Protein AF-A0A849MGB3-F1 (afdb_monomer_lite)

pLDDT: mean 85.84, std 10.86, range [39.59, 96.44]

Sequence (154 aa):
MYNFKGLCISHLVLACSVAICAVFAIWLNSDTEVEEYRAFMLVYDNFFFTNEKEEAKKFRHKKLAELKGNKIDNMWLPIVEVEEDGPYKIQLYIRILAGDPEKEFTYIQLAALIYIVFPEESQRQQRNKFFKEIQEIEGIHYHLLEKYNLLVSQ

Structure (mmCIF, N/CA/C/O backbone):
data_AF-A0A849MGB3-F1
#
_entry.id   AF-A0A849MGB3-F1
#
loop_
_atom_site.group_PDB
_atom_site.id
_atom_site.type_symbol
_atom_site.label_atom_id
_atom_site.label_alt_id
_atom_site.label_comp_id
_atom_site.label_asym_id
_atom_site.label_entity_id
_atom_site.label_seq_id
_atom_site.pdbx_PDB_ins_code
_atom_site.Cartn_x
_atom_site.Cartn_y
_atom_site.Cartn_z
_atom_site.occupancy
_atom_site.B_iso_or_equiv
_atom_site.auth_seq_id
_atom_site.auth_comp_id
_atom_site.auth_asym_id
_atom_site.auth_atom_id
_atom_site.pdbx_PDB_model_num
ATOM 1 N N . MET A 1 1 ? -24.364 -27.628 -38.886 1.00 39.59 1 MET A N 1
ATOM 2 C CA . MET A 1 1 ? -22.902 -27.713 -39.108 1.00 39.59 1 MET A CA 1
ATOM 3 C C . MET A 1 1 ? -22.324 -26.316 -38.973 1.00 39.59 1 MET A C 1
ATOM 5 O O . MET A 1 1 ? -22.536 -25.503 -39.863 1.00 39.59 1 MET A O 1
ATOM 9 N N . TYR A 1 2 ? -21.674 -26.000 -37.853 1.00 43.78 2 TYR A N 1
ATOM 10 C CA . TYR A 1 2 ? -21.001 -24.709 -37.694 1.00 43.78 2 TYR A CA 1
ATOM 11 C C . TYR A 1 2 ? -19.689 -24.737 -38.486 1.00 43.78 2 TYR A C 1
ATOM 13 O O . TYR A 1 2 ? -18.783 -25.507 -38.177 1.00 43.78 2 TYR A O 1
ATOM 21 N N . ASN A 1 3 ? -19.616 -23.936 -39.549 1.00 41.62 3 ASN A N 1
ATOM 22 C CA . ASN A 1 3 ? -18.399 -23.730 -40.329 1.00 41.62 3 ASN A CA 1
ATOM 23 C C . ASN A 1 3 ? -17.417 -22.886 -39.501 1.00 41.62 3 ASN A C 1
ATOM 25 O O . ASN A 1 3 ? -17.476 -21.661 -39.532 1.00 41.62 3 ASN A O 1
ATOM 29 N N . PHE A 1 4 ? -16.479 -23.526 -38.803 1.00 49.97 4 PHE A N 1
ATOM 30 C CA . PHE A 1 4 ? -15.251 -22.871 -38.340 1.00 49.97 4 PHE A CA 1
ATOM 31 C C . PHE A 1 4 ? -14.306 -22.655 -39.540 1.00 49.97 4 PHE A C 1
ATOM 33 O O . PHE A 1 4 ? -13.256 -23.275 -39.660 1.00 49.97 4 PHE A O 1
ATOM 40 N N . LYS A 1 5 ? -14.696 -21.789 -40.481 1.00 56.31 5 LYS A N 1
ATOM 41 C CA . LYS A 1 5 ? -13.786 -21.203 -41.477 1.00 56.31 5 LYS A CA 1
ATOM 42 C C . LYS A 1 5 ? -13.540 -19.763 -41.045 1.00 56.31 5 LYS A C 1
ATOM 44 O O . LYS A 1 5 ? -14.346 -18.901 -41.370 1.00 56.31 5 LYS A O 1
ATOM 49 N N . GLY A 1 6 ? -12.490 -19.495 -40.270 1.00 56.34 6 GLY A N 1
ATOM 50 C CA . GLY A 1 6 ? -12.256 -18.109 -39.848 1.00 56.34 6 GLY A CA 1
ATOM 51 C C . GLY A 1 6 ? -10.980 -17.790 -39.081 1.00 56.34 6 GLY A C 1
ATOM 52 O O . GLY A 1 6 ? -10.512 -16.663 -39.178 1.00 56.34 6 GLY A O 1
ATOM 53 N N . LEU A 1 7 ? -10.351 -18.740 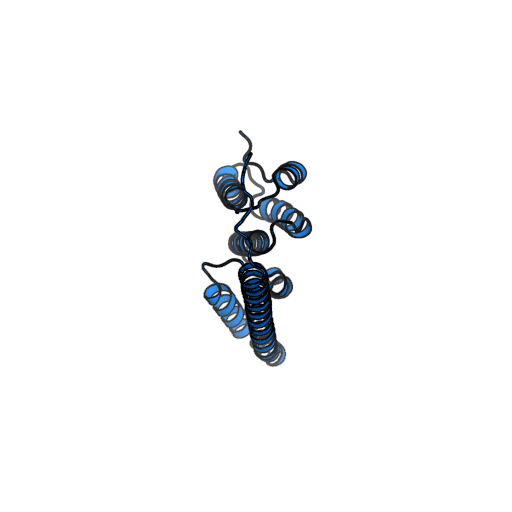-38.385 1.00 55.62 7 LEU A N 1
ATOM 54 C CA . LEU A 1 7 ? -9.025 -18.503 -37.804 1.00 55.62 7 LEU A CA 1
ATOM 55 C C . LEU A 1 7 ? -7.948 -18.788 -38.853 1.00 55.62 7 LEU A C 1
ATOM 57 O O . LEU A 1 7 ? -7.385 -19.874 -38.935 1.00 55.62 7 LEU A O 1
ATOM 61 N N . CYS A 1 8 ? -7.708 -17.800 -39.715 1.00 69.94 8 CYS A N 1
ATOM 62 C CA . CYS A 1 8 ? -6.562 -17.819 -40.622 1.00 69.94 8 CYS A CA 1
ATOM 63 C C . CYS A 1 8 ? -5.266 -17.651 -39.808 1.00 69.94 8 CYS A C 1
ATOM 65 O O . CYS A 1 8 ? -5.270 -16.898 -38.834 1.00 69.94 8 CYS A O 1
ATOM 67 N N . ILE A 1 9 ? -4.166 -18.297 -40.214 1.00 74.69 9 ILE A N 1
ATOM 68 C CA . ILE A 1 9 ? -2.848 -18.239 -39.541 1.00 74.69 9 ILE A CA 1
ATOM 69 C C . ILE A 1 9 ? -2.421 -16.789 -39.250 1.00 74.69 9 ILE A C 1
ATOM 71 O O . ILE A 1 9 ? -1.839 -16.515 -38.207 1.00 74.69 9 ILE A O 1
ATOM 75 N N . SER A 1 10 ? -2.787 -15.843 -40.117 1.00 75.88 10 SER A N 1
ATOM 76 C CA . SER A 1 10 ? -2.553 -14.407 -39.928 1.00 75.88 10 SER A CA 1
ATOM 77 C C . SER A 1 10 ? -3.152 -13.833 -38.636 1.00 75.88 10 SER A C 1
ATOM 79 O O . SER A 1 10 ? -2.527 -12.985 -38.009 1.00 75.88 10 SER A O 1
ATOM 81 N N . HIS A 1 11 ? -4.323 -14.304 -38.198 1.00 80.62 11 HIS A N 1
ATOM 82 C CA . HIS A 1 11 ? -4.951 -13.869 -36.945 1.00 80.62 11 HIS A CA 1
ATOM 83 C C . HIS A 1 11 ? -4.229 -14.443 -35.728 1.00 80.62 11 HIS A C 1
ATOM 85 O O . HIS A 1 11 ? -4.093 -13.756 -34.721 1.00 80.62 11 HIS A O 1
ATOM 91 N N . LEU A 1 12 ? -3.736 -15.682 -35.835 1.00 80.62 12 LEU A N 1
ATOM 92 C CA . LEU A 1 12 ? -2.920 -16.300 -34.793 1.00 80.62 12 LEU A CA 1
ATOM 93 C C . LEU A 1 12 ? -1.597 -15.539 -34.636 1.00 80.62 12 LEU A C 1
ATOM 95 O O . LEU A 1 12 ? -1.225 -15.182 -33.526 1.00 80.62 12 LEU A O 1
ATOM 99 N N . VAL A 1 13 ? -0.933 -15.221 -35.754 1.00 83.12 13 VAL A N 1
ATOM 100 C CA . VAL A 1 13 ? 0.299 -14.419 -35.762 1.00 83.12 13 VAL A CA 1
ATOM 101 C C . VAL A 1 13 ? 0.053 -13.040 -35.154 1.00 83.12 13 VAL A C 1
ATOM 103 O O . VAL A 1 13 ? 0.811 -12.632 -34.282 1.00 83.12 13 VAL A O 1
ATOM 106 N N . LEU A 1 14 ? -1.027 -12.350 -35.539 1.00 84.75 14 LEU A N 1
ATOM 107 C CA . LEU A 1 14 ? -1.364 -11.040 -34.980 1.00 84.75 14 LEU A CA 1
ATOM 108 C C . LEU A 1 14 ? -1.642 -11.108 -33.470 1.00 84.75 14 LEU A C 1
ATOM 110 O O . LEU A 1 14 ? -1.120 -10.285 -32.723 1.00 84.75 14 LEU A O 1
ATOM 114 N N . ALA A 1 15 ? -2.419 -12.092 -33.009 1.00 86.25 15 ALA A N 1
ATOM 115 C CA . ALA A 1 15 ? -2.691 -12.282 -31.585 1.00 86.25 15 ALA A CA 1
ATOM 116 C C . ALA A 1 15 ? -1.401 -12.565 -30.796 1.00 86.25 15 ALA A C 1
ATOM 118 O O . ALA A 1 15 ? -1.190 -11.976 -29.736 1.00 86.25 15 ALA A O 1
ATOM 119 N N . CYS A 1 16 ? -0.504 -13.397 -31.338 1.00 87.12 16 CYS A N 1
ATOM 120 C CA . CYS A 1 16 ? 0.816 -13.637 -30.755 1.00 87.12 16 CYS A CA 1
ATOM 121 C C . CYS A 1 16 ? 1.659 -12.356 -30.701 1.00 87.12 16 CYS A C 1
ATOM 123 O O . CYS A 1 16 ? 2.259 -12.074 -29.668 1.00 87.12 16 CYS A O 1
ATOM 125 N N . SER A 1 17 ? 1.685 -11.555 -31.769 1.00 89.88 17 SER A N 1
ATOM 126 C CA . SER A 1 17 ? 2.417 -10.285 -31.787 1.00 89.88 17 SER A CA 1
ATOM 127 C C . SER A 1 17 ? 1.876 -9.293 -30.757 1.00 89.88 17 SER A C 1
ATOM 129 O O . SER A 1 17 ? 2.665 -8.701 -30.028 1.00 89.88 17 SER A O 1
ATOM 131 N N . VAL A 1 18 ? 0.551 -9.149 -30.635 1.00 90.69 18 VAL A N 1
ATOM 132 C CA . VAL A 1 18 ? -0.070 -8.272 -29.626 1.00 90.69 18 VAL A CA 1
ATOM 133 C C . VAL A 1 18 ? 0.256 -8.747 -28.210 1.00 90.69 18 VAL A C 1
ATOM 135 O O . VAL A 1 18 ? 0.614 -7.925 -27.371 1.00 90.69 18 VAL A O 1
ATOM 138 N N . ALA A 1 19 ? 0.199 -10.055 -27.946 1.00 90.94 19 ALA A N 1
ATOM 139 C CA . ALA A 1 19 ? 0.570 -10.610 -26.647 1.00 90.94 19 ALA A CA 1
ATOM 140 C C . ALA A 1 19 ? 2.045 -10.338 -26.306 1.00 90.94 19 ALA A C 1
ATOM 142 O O . ALA A 1 19 ? 2.340 -9.892 -25.201 1.00 90.94 19 ALA A O 1
ATOM 143 N N . ILE A 1 20 ? 2.968 -10.531 -27.258 1.00 89.44 20 ILE A N 1
ATOM 144 C CA . ILE A 1 20 ? 4.395 -10.225 -27.064 1.00 89.44 20 ILE A CA 1
ATOM 145 C C . ILE A 1 20 ? 4.599 -8.728 -26.802 1.00 89.44 20 ILE A C 1
ATOM 147 O O . ILE A 1 20 ? 5.326 -8.369 -25.880 1.00 89.44 20 ILE A O 1
ATOM 151 N N . CYS A 1 21 ? 3.942 -7.848 -27.563 1.00 91.81 21 CYS A N 1
ATOM 152 C CA . CYS A 1 21 ? 4.021 -6.404 -27.338 1.00 91.81 21 CYS A CA 1
ATOM 153 C C . CYS A 1 21 ? 3.471 -6.002 -25.964 1.00 91.81 21 CYS A C 1
ATOM 155 O O . CYS A 1 21 ? 4.074 -5.163 -25.303 1.00 91.81 21 CYS A O 1
ATOM 157 N N . ALA A 1 22 ? 2.369 -6.608 -25.515 1.00 87.88 22 ALA A N 1
ATOM 158 C CA . ALA A 1 22 ? 1.813 -6.362 -24.188 1.00 87.88 22 ALA A CA 1
ATOM 159 C C . ALA A 1 22 ? 2.777 -6.815 -23.082 1.00 87.88 22 ALA A C 1
ATOM 161 O O . ALA A 1 22 ? 3.040 -6.051 -22.160 1.00 87.88 22 ALA A O 1
ATOM 162 N N . VAL A 1 23 ? 3.371 -8.008 -23.208 1.00 85.44 23 VAL A N 1
ATOM 163 C CA . VAL A 1 23 ? 4.396 -8.501 -22.270 1.00 85.44 23 VAL A CA 1
ATOM 164 C C . VAL A 1 23 ? 5.610 -7.571 -22.244 1.00 85.44 23 VAL A C 1
ATOM 166 O O . VAL A 1 23 ? 6.093 -7.232 -21.168 1.00 85.44 23 VAL A O 1
ATOM 169 N N . PHE A 1 24 ? 6.080 -7.112 -23.406 1.00 86.56 24 PHE A N 1
ATOM 170 C CA . PHE A 1 24 ? 7.214 -6.192 -23.489 1.00 86.56 24 PHE A CA 1
ATOM 171 C C . PHE A 1 24 ? 6.903 -4.821 -22.873 1.00 86.56 24 PHE A C 1
ATOM 173 O O . PHE A 1 24 ? 7.741 -4.261 -22.173 1.00 86.56 24 PHE A O 1
ATOM 180 N N . ALA A 1 25 ? 5.692 -4.297 -23.080 1.00 80.94 25 ALA A N 1
ATOM 181 C CA . ALA A 1 25 ? 5.245 -3.051 -22.460 1.00 80.94 25 ALA A CA 1
ATOM 182 C C . ALA A 1 25 ? 5.134 -3.174 -20.930 1.00 80.94 25 ALA A C 1
ATOM 184 O O . ALA A 1 25 ? 5.568 -2.274 -20.217 1.00 80.94 25 ALA A O 1
ATOM 185 N N . ILE A 1 26 ? 4.607 -4.298 -20.425 1.00 79.88 26 ILE A N 1
ATOM 186 C CA . ILE A 1 26 ? 4.553 -4.595 -18.985 1.00 79.88 26 ILE A CA 1
ATOM 187 C C . ILE A 1 26 ? 5.970 -4.653 -18.404 1.00 79.88 26 ILE A C 1
ATOM 189 O O . ILE A 1 26 ? 6.234 -4.033 -17.376 1.00 79.88 26 ILE A O 1
ATOM 193 N N . TRP A 1 27 ? 6.887 -5.344 -19.086 1.00 80.88 27 TRP A N 1
ATOM 194 C CA . TRP A 1 27 ? 8.279 -5.462 -18.658 1.00 80.88 27 TRP A CA 1
ATOM 195 C C . TRP A 1 27 ? 8.996 -4.102 -18.614 1.00 80.88 27 TRP A C 1
ATOM 197 O O . TRP A 1 27 ? 9.591 -3.756 -17.595 1.00 80.88 27 TRP A O 1
ATOM 207 N N . LEU A 1 28 ? 8.862 -3.279 -19.662 1.00 77.75 28 LEU A N 1
ATOM 208 C CA . LEU A 1 28 ? 9.418 -1.918 -19.688 1.00 77.75 28 LEU A CA 1
ATOM 209 C C . LEU A 1 28 ? 8.875 -1.035 -18.557 1.00 77.75 28 LEU A C 1
ATOM 211 O O . LEU A 1 28 ? 9.624 -0.258 -17.961 1.00 77.75 28 LEU A O 1
ATOM 215 N N . ASN A 1 29 ? 7.580 -1.149 -18.252 1.00 76.94 29 ASN A N 1
ATOM 216 C CA . ASN A 1 29 ? 6.985 -0.406 -17.148 1.00 76.94 29 ASN A CA 1
ATOM 217 C C . ASN A 1 29 ? 7.572 -0.851 -15.800 1.00 76.94 29 ASN A C 1
ATOM 219 O O . ASN A 1 29 ? 7.945 -0.003 -14.994 1.00 76.94 29 ASN A O 1
ATOM 223 N N . SER A 1 30 ? 7.725 -2.164 -15.579 1.00 73.25 30 SER A N 1
ATOM 224 C CA . SER A 1 30 ? 8.335 -2.677 -14.345 1.00 73.25 30 SER A CA 1
ATOM 225 C C . SER A 1 30 ? 9.793 -2.244 -14.172 1.00 73.25 30 SER A C 1
ATOM 227 O O . SER A 1 30 ? 10.191 -1.879 -13.068 1.00 73.25 30 SER A O 1
ATOM 229 N N . ASP A 1 31 ? 10.578 -2.202 -15.253 1.00 77.81 31 ASP A N 1
ATOM 230 C CA . ASP A 1 31 ? 11.965 -1.728 -15.196 1.00 77.81 31 ASP A CA 1
ATOM 231 C C . ASP A 1 31 ? 12.036 -0.241 -14.820 1.00 77.81 31 ASP A C 1
ATOM 233 O O . ASP A 1 31 ? 12.859 0.150 -13.991 1.00 77.81 31 ASP A O 1
ATOM 237 N N . THR A 1 32 ? 11.120 0.573 -15.354 1.00 78.81 32 THR A N 1
ATOM 238 C CA . THR A 1 32 ? 11.031 2.006 -15.032 1.00 78.81 32 THR A CA 1
ATOM 239 C C . THR A 1 32 ? 10.743 2.223 -13.544 1.00 78.81 32 THR A C 1
ATOM 241 O O . THR A 1 32 ? 11.406 3.030 -12.892 1.00 78.81 32 THR A O 1
ATOM 244 N N . GLU A 1 33 ? 9.801 1.468 -12.971 1.00 78.06 33 GLU A N 1
ATOM 245 C CA . GLU A 1 33 ? 9.494 1.555 -11.540 1.00 78.06 33 GLU A CA 1
ATOM 246 C C . GLU A 1 33 ? 10.707 1.171 -10.677 1.00 78.06 33 GLU A C 1
ATOM 248 O O . GLU A 1 33 ? 11.043 1.877 -9.721 1.00 78.06 33 GLU A O 1
ATOM 253 N N . VAL A 1 34 ? 11.415 0.093 -11.030 1.00 84.06 34 VAL A N 1
ATOM 254 C CA . VAL A 1 34 ? 12.625 -0.338 -10.312 1.00 84.06 34 VAL A CA 1
ATOM 255 C C . VAL A 1 34 ? 13.724 0.727 -10.369 1.00 84.06 34 VAL A C 1
ATOM 257 O O . VAL A 1 34 ? 14.400 0.967 -9.362 1.00 84.06 34 VAL A O 1
ATOM 260 N N . GLU A 1 35 ? 13.917 1.382 -11.514 1.00 85.38 35 GLU A N 1
ATOM 261 C CA . GLU A 1 35 ? 14.868 2.489 -11.649 1.00 85.38 35 GLU A CA 1
ATOM 262 C C . GLU A 1 35 ? 14.480 3.689 -10.780 1.00 85.38 35 GLU A C 1
ATOM 264 O O . GLU A 1 35 ? 15.332 4.229 -10.068 1.00 85.38 35 GLU A O 1
ATOM 269 N N . GLU A 1 36 ? 13.198 4.062 -10.757 1.00 85.06 36 GLU A N 1
ATOM 270 C CA . GLU A 1 36 ? 12.697 5.122 -9.880 1.00 85.06 36 GLU A CA 1
ATOM 271 C C . GLU A 1 36 ? 12.919 4.810 -8.400 1.00 85.06 36 GLU A C 1
ATOM 273 O O . GLU A 1 36 ? 13.356 5.678 -7.636 1.00 85.06 36 GLU A O 1
ATOM 278 N N . TYR A 1 37 ? 12.639 3.573 -7.988 1.00 88.06 37 TYR A N 1
ATOM 279 C CA . TYR A 1 37 ? 12.870 3.122 -6.621 1.00 88.06 37 TYR A CA 1
ATOM 280 C C . TYR A 1 37 ? 14.353 3.207 -6.250 1.00 88.06 37 TYR A C 1
ATOM 282 O O . TYR A 1 37 ? 14.703 3.748 -5.199 1.00 88.06 37 TYR A O 1
ATOM 290 N N . ARG A 1 38 ? 15.251 2.740 -7.127 1.00 87.88 38 ARG A N 1
ATOM 291 C CA . ARG A 1 38 ? 16.703 2.836 -6.903 1.00 87.88 38 ARG A CA 1
ATOM 292 C C . ARG A 1 38 ? 17.171 4.284 -6.798 1.00 87.88 38 ARG A C 1
ATOM 294 O O . ARG A 1 38 ? 17.929 4.607 -5.885 1.00 87.88 38 ARG A O 1
ATOM 301 N N . ALA A 1 39 ? 16.713 5.155 -7.696 1.00 88.12 39 ALA A N 1
ATOM 302 C CA . ALA A 1 39 ? 17.049 6.576 -7.668 1.00 88.12 39 ALA A CA 1
ATOM 303 C C . ALA A 1 39 ? 16.570 7.242 -6.370 1.00 88.12 39 ALA A C 1
ATOM 305 O O . ALA A 1 39 ? 17.312 8.011 -5.757 1.00 88.12 39 ALA A O 1
ATOM 306 N N . PHE A 1 40 ? 15.363 6.900 -5.911 1.00 89.56 40 PHE A N 1
ATOM 307 C CA . PHE A 1 40 ? 14.850 7.354 -4.624 1.00 89.56 40 PHE A CA 1
ATOM 308 C C . PHE A 1 40 ? 15.739 6.894 -3.461 1.00 89.56 40 PHE A C 1
ATOM 310 O O . PHE A 1 40 ? 16.127 7.725 -2.642 1.00 89.56 40 PHE A O 1
ATOM 317 N N . MET A 1 41 ? 16.084 5.603 -3.399 1.00 90.62 41 MET A N 1
ATOM 318 C CA . MET A 1 41 ? 16.887 5.045 -2.305 1.00 90.62 41 MET A CA 1
ATOM 319 C C . MET A 1 41 ? 18.267 5.700 -2.210 1.00 90.62 41 MET A C 1
ATOM 321 O O . MET A 1 41 ? 18.688 6.052 -1.115 1.00 90.62 41 MET A O 1
ATOM 325 N N . LEU A 1 42 ? 18.927 5.970 -3.342 1.00 90.75 42 LEU A N 1
ATOM 326 C CA . LEU A 1 42 ? 20.216 6.674 -3.364 1.00 90.75 42 LEU A CA 1
ATOM 327 C C . LEU A 1 42 ? 20.139 8.073 -2.737 1.00 90.75 42 LEU A C 1
ATOM 329 O O . LEU A 1 42 ? 21.021 8.470 -1.976 1.00 90.75 42 LEU A O 1
ATOM 333 N N . VAL A 1 43 ? 19.084 8.829 -3.048 1.00 88.31 43 VAL A N 1
ATOM 334 C CA . VAL A 1 43 ? 18.877 10.173 -2.489 1.00 88.31 43 VAL A CA 1
ATOM 335 C C . VAL A 1 43 ? 18.490 10.093 -1.011 1.00 88.31 43 VAL A C 1
ATOM 337 O O . VAL A 1 43 ? 19.000 10.859 -0.196 1.00 88.31 43 VAL A O 1
ATOM 340 N N . TYR A 1 44 ? 17.610 9.157 -0.656 1.00 86.62 44 TYR A N 1
ATOM 341 C CA . TYR A 1 44 ? 17.157 8.953 0.716 1.00 86.62 44 TYR A CA 1
ATOM 342 C C . TYR A 1 44 ? 18.309 8.547 1.649 1.00 86.62 44 TYR A C 1
ATOM 344 O O . TYR A 1 44 ? 18.449 9.115 2.734 1.00 86.62 44 TYR A O 1
ATOM 352 N N . ASP A 1 45 ? 19.163 7.622 1.209 1.00 86.94 45 ASP A N 1
ATOM 353 C CA . ASP A 1 45 ? 20.343 7.195 1.958 1.00 86.94 45 ASP A CA 1
ATOM 354 C C . ASP A 1 45 ? 21.296 8.367 2.188 1.00 86.94 45 ASP A C 1
ATOM 356 O O . ASP A 1 45 ? 21.809 8.527 3.294 1.00 86.94 45 ASP A O 1
ATOM 360 N N . ASN A 1 46 ? 21.481 9.237 1.188 1.00 87.94 46 ASN A N 1
ATOM 361 C CA . ASN A 1 46 ? 22.306 10.432 1.342 1.00 87.94 46 ASN A CA 1
ATOM 362 C C . ASN A 1 46 ? 21.803 11.317 2.494 1.00 87.94 46 ASN A C 1
ATOM 364 O O . ASN A 1 46 ? 22.581 11.610 3.396 1.00 87.94 46 ASN A O 1
ATOM 368 N N . PHE A 1 47 ? 20.501 11.635 2.540 1.00 86.56 47 PHE A N 1
ATOM 369 C CA . PHE A 1 47 ? 19.918 12.400 3.655 1.00 86.56 47 PHE A CA 1
ATOM 370 C C . PHE A 1 47 ? 20.109 11.713 5.016 1.00 86.56 47 PHE A C 1
ATOM 372 O O . PHE A 1 47 ? 20.285 12.368 6.046 1.00 86.56 47 PHE A O 1
ATOM 379 N N . PHE A 1 48 ? 20.059 10.379 5.048 1.00 78.81 48 PHE A N 1
ATOM 380 C CA . PHE A 1 48 ? 20.273 9.628 6.280 1.00 78.81 48 PHE A CA 1
ATOM 381 C C . PHE A 1 48 ? 21.736 9.700 6.744 1.00 78.81 48 PHE A C 1
ATOM 383 O O . PHE A 1 48 ? 21.993 9.935 7.927 1.00 78.81 48 PHE A O 1
ATOM 390 N N . PHE A 1 49 ? 22.694 9.551 5.823 1.00 85.06 49 PHE A N 1
ATOM 391 C CA . PHE A 1 49 ? 24.129 9.627 6.112 1.00 85.06 49 PHE A CA 1
ATOM 392 C C . PHE A 1 49 ? 24.602 11.045 6.453 1.00 85.06 49 PHE A C 1
ATOM 394 O O . PHE A 1 49 ? 25.485 11.195 7.299 1.00 85.06 49 PHE A O 1
ATOM 401 N N . THR A 1 50 ? 24.000 12.084 5.869 1.00 87.56 50 THR A N 1
ATOM 402 C CA . THR A 1 50 ? 24.260 13.494 6.220 1.00 87.56 50 THR A CA 1
ATOM 403 C C . THR A 1 50 ? 23.570 13.926 7.518 1.00 87.56 50 THR A C 1
ATOM 405 O O . THR A 1 50 ? 23.774 15.047 7.981 1.00 87.56 50 THR A O 1
ATOM 408 N N . ASN A 1 51 ? 22.813 13.025 8.161 1.00 83.69 51 ASN A N 1
ATOM 409 C CA . ASN A 1 51 ? 22.046 13.255 9.388 1.00 83.69 51 ASN A CA 1
ATOM 410 C C . ASN A 1 51 ? 20.928 14.313 9.238 1.00 83.69 51 ASN A C 1
ATOM 412 O O . ASN A 1 51 ? 20.456 14.885 10.224 1.00 83.69 51 ASN A O 1
ATOM 416 N N . GLU A 1 52 ? 20.437 14.520 8.017 1.00 88.06 52 GLU A N 1
ATOM 417 C CA . GLU A 1 52 ? 19.326 15.413 7.664 1.00 88.06 52 GLU A CA 1
ATOM 418 C C . GLU A 1 52 ? 17.977 14.681 7.800 1.00 88.06 52 GLU A C 1
ATOM 420 O O . GLU A 1 52 ? 17.173 14.582 6.872 1.00 88.06 52 GLU A O 1
ATOM 425 N N . LYS A 1 53 ? 17.706 14.131 8.991 1.00 82.88 53 LYS A N 1
ATOM 426 C CA . LYS A 1 53 ? 16.559 13.229 9.232 1.00 82.88 53 LYS A CA 1
ATOM 427 C C . LYS A 1 53 ? 15.196 13.840 8.890 1.00 82.88 53 LYS A C 1
ATOM 429 O O . LYS A 1 53 ? 14.325 13.148 8.366 1.00 82.88 53 LYS A O 1
ATOM 434 N N . GLU A 1 54 ? 15.010 15.130 9.161 1.00 86.69 54 GLU A N 1
ATOM 435 C CA . GLU A 1 54 ? 13.767 15.840 8.831 1.00 86.69 54 GLU A CA 1
ATOM 436 C C . GLU A 1 54 ? 13.573 15.998 7.319 1.00 86.69 54 GLU A C 1
ATOM 438 O O . GLU A 1 54 ? 12.451 15.919 6.817 1.00 86.69 54 GLU A O 1
ATOM 443 N N . GLU A 1 55 ? 14.658 16.187 6.571 1.00 87.88 55 GLU A N 1
ATOM 444 C CA . GLU A 1 55 ? 14.609 16.275 5.112 1.00 87.88 55 GLU A CA 1
ATOM 445 C C . GLU A 1 55 ? 14.372 14.901 4.497 1.00 87.88 55 GLU A C 1
ATOM 447 O O . GLU A 1 55 ? 13.516 14.779 3.624 1.00 87.88 55 GLU A O 1
ATOM 452 N N . ALA A 1 56 ? 15.001 13.852 5.039 1.00 85.88 56 ALA A N 1
ATOM 453 C CA . ALA A 1 56 ? 14.719 12.467 4.671 1.00 85.88 56 ALA A CA 1
ATOM 454 C C . ALA A 1 56 ? 13.229 12.125 4.855 1.00 85.88 56 ALA A C 1
ATOM 456 O O . ALA A 1 56 ? 12.603 11.545 3.963 1.00 85.88 56 ALA A O 1
ATOM 457 N N . LYS A 1 57 ? 12.633 12.526 5.991 1.00 85.50 57 LYS A N 1
ATOM 458 C CA . LYS A 1 57 ? 11.203 12.326 6.281 1.00 85.50 57 LYS A CA 1
ATOM 459 C C . LYS A 1 57 ? 10.322 13.083 5.286 1.00 85.50 57 LYS A C 1
ATOM 461 O O . LYS A 1 57 ? 9.436 12.483 4.680 1.00 85.50 57 LYS A O 1
ATOM 466 N N . LYS A 1 58 ? 10.602 14.370 5.045 1.00 87.69 58 LYS A N 1
ATOM 467 C CA . LYS A 1 58 ? 9.866 15.190 4.064 1.00 87.69 58 LYS A CA 1
ATOM 468 C C . LYS A 1 58 ? 9.985 14.643 2.643 1.00 87.69 58 LYS A C 1
ATOM 470 O O . LYS A 1 58 ? 8.983 14.579 1.937 1.00 87.69 58 LYS A O 1
ATOM 475 N N . PHE A 1 59 ? 11.181 14.234 2.226 1.00 88.38 59 PHE A N 1
ATOM 476 C CA . PHE A 1 59 ? 11.438 13.659 0.909 1.00 88.38 59 PHE A CA 1
ATOM 477 C C . PHE A 1 59 ? 10.664 12.355 0.715 1.00 88.38 59 PHE A C 1
ATOM 479 O O . PHE A 1 59 ? 9.987 12.181 -0.299 1.00 88.38 59 PHE A O 1
ATOM 486 N N . ARG A 1 60 ? 10.673 11.479 1.726 1.00 87.19 60 ARG A N 1
ATOM 487 C CA . ARG A 1 60 ? 9.884 10.246 1.727 1.00 87.19 60 ARG A CA 1
ATOM 488 C C . ARG A 1 60 ? 8.388 10.522 1.623 1.00 87.19 60 ARG A C 1
ATOM 490 O O . ARG A 1 60 ? 7.731 9.971 0.743 1.00 87.19 60 ARG A O 1
ATOM 497 N N . HIS A 1 61 ? 7.849 11.379 2.493 1.00 86.56 61 HIS A N 1
ATOM 498 C CA . HIS A 1 61 ? 6.432 11.755 2.467 1.00 86.56 61 HIS A CA 1
ATOM 499 C C . HIS A 1 61 ? 6.041 12.340 1.118 1.00 86.56 61 HIS A C 1
ATOM 501 O O . HIS A 1 61 ? 4.999 11.972 0.581 1.00 86.56 61 HIS A O 1
ATOM 507 N N . LYS A 1 62 ? 6.898 13.188 0.543 1.00 87.81 62 LYS A N 1
ATOM 508 C CA . LYS A 1 62 ? 6.698 13.746 -0.790 1.00 87.81 62 LYS A CA 1
ATOM 509 C C . LYS A 1 62 ? 6.655 12.648 -1.854 1.00 87.81 62 LYS A C 1
ATOM 511 O O . LYS A 1 62 ? 5.682 12.612 -2.594 1.00 87.81 62 LYS A O 1
ATOM 516 N N . LYS A 1 63 ? 7.618 11.720 -1.902 1.00 87.31 63 LYS A N 1
ATOM 517 C CA . LYS A 1 63 ? 7.624 10.647 -2.914 1.00 87.31 63 LYS A CA 1
ATOM 518 C C . LYS A 1 63 ? 6.428 9.701 -2.755 1.00 87.31 63 LYS A C 1
ATOM 520 O O . LYS A 1 63 ? 5.740 9.424 -3.728 1.00 87.31 63 LYS A O 1
ATOM 525 N N . LEU A 1 64 ? 6.096 9.276 -1.532 1.00 86.69 64 LEU A N 1
ATOM 526 C CA . LEU A 1 64 ? 4.899 8.458 -1.271 1.00 86.69 64 LEU A CA 1
ATOM 527 C C . LEU A 1 64 ? 3.593 9.191 -1.629 1.00 86.69 64 LEU A C 1
ATOM 529 O O . LEU A 1 64 ? 2.609 8.557 -2.032 1.00 86.69 64 LEU A O 1
ATOM 533 N N . ALA A 1 65 ? 3.584 10.521 -1.492 1.00 83.81 65 ALA A N 1
ATOM 534 C CA . ALA A 1 65 ? 2.489 11.375 -1.925 1.00 83.81 65 ALA A CA 1
ATOM 535 C C . ALA A 1 65 ? 2.450 11.570 -3.448 1.00 83.81 65 ALA A C 1
ATOM 537 O O . ALA A 1 65 ? 1.359 11.639 -3.992 1.00 83.81 65 ALA A O 1
ATOM 538 N N . GLU A 1 66 ? 3.584 11.622 -4.146 1.00 82.94 66 GLU A N 1
ATOM 539 C CA . GLU A 1 66 ? 3.649 11.654 -5.618 1.00 82.94 66 GLU A CA 1
ATOM 540 C C . GLU A 1 66 ? 3.117 10.358 -6.229 1.00 82.94 66 GLU A C 1
ATOM 542 O O . GLU A 1 66 ? 2.479 10.384 -7.276 1.00 82.94 66 GLU A O 1
ATOM 547 N N . LEU A 1 67 ? 3.278 9.236 -5.526 1.00 78.62 67 LEU A N 1
ATOM 548 C CA . LEU A 1 67 ? 2.641 7.980 -5.907 1.00 78.62 67 LEU A CA 1
ATOM 549 C C . LEU A 1 67 ? 1.099 8.026 -5.743 1.00 78.62 67 LEU A C 1
ATOM 551 O O . LEU A 1 67 ? 0.433 7.085 -6.177 1.00 78.62 67 LEU A O 1
ATOM 555 N N . LYS A 1 68 ? 0.503 9.036 -5.067 1.00 55.53 68 LYS A N 1
ATOM 556 C CA . LYS A 1 68 ? -0.935 9.065 -4.697 1.00 55.53 68 LYS A CA 1
ATOM 557 C C . LYS A 1 68 ? -1.858 8.931 -5.905 1.00 55.53 68 LYS A C 1
ATOM 559 O O . LYS A 1 68 ? -1.708 9.612 -6.909 1.00 55.53 68 LYS A O 1
ATOM 564 N N . GLY A 1 69 ? -2.896 8.120 -5.709 1.00 59.69 69 GLY A N 1
ATOM 565 C CA . GLY A 1 69 ? -3.928 7.808 -6.698 1.00 59.69 69 GLY A CA 1
ATOM 566 C C . GLY A 1 69 ? -3.819 6.382 -7.227 1.00 59.69 69 GLY A C 1
ATOM 567 O O . GLY A 1 69 ? -4.829 5.813 -7.623 1.00 59.69 69 GLY A O 1
ATOM 568 N N . ASN A 1 70 ? -2.629 5.779 -7.136 1.00 71.56 70 ASN A N 1
ATOM 569 C CA . ASN A 1 70 ? -2.353 4.470 -7.712 1.00 71.56 70 ASN A CA 1
ATOM 570 C C . ASN A 1 70 ? -1.978 3.420 -6.658 1.00 71.56 70 ASN A C 1
ATOM 572 O O . ASN A 1 70 ? -1.519 3.731 -5.543 1.00 71.56 70 ASN A O 1
ATOM 576 N N . LYS A 1 71 ? -2.180 2.166 -7.070 1.00 85.56 71 LYS A N 1
ATOM 577 C CA . LYS A 1 71 ? -1.613 0.952 -6.477 1.00 85.56 71 LYS A CA 1
ATOM 578 C C . LYS A 1 71 ? -0.097 1.129 -6.321 1.00 85.56 71 LYS A C 1
ATOM 580 O O . LYS A 1 71 ? 0.526 1.768 -7.165 1.00 85.56 71 LYS A O 1
ATOM 585 N N . ILE A 1 72 ? 0.475 0.624 -5.232 1.00 87.75 72 ILE A N 1
ATOM 586 C CA . ILE A 1 72 ? 1.926 0.663 -5.003 1.00 87.75 72 ILE A CA 1
ATOM 587 C C . ILE A 1 72 ? 2.448 -0.771 -5.060 1.00 87.75 72 ILE A C 1
ATOM 589 O O . ILE A 1 72 ? 1.847 -1.657 -4.460 1.00 87.75 72 ILE A O 1
ATOM 593 N N . ASP A 1 73 ? 3.569 -0.992 -5.740 1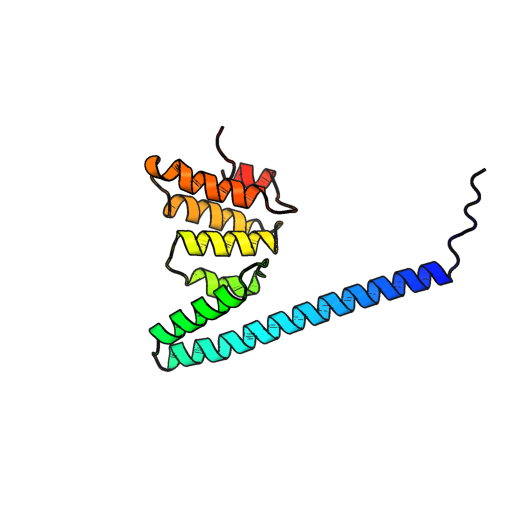.00 86.31 73 ASP A N 1
ATOM 594 C CA . ASP A 1 73 ? 4.243 -2.289 -5.722 1.00 86.31 73 ASP A CA 1
ATOM 595 C C . ASP A 1 73 ? 4.874 -2.594 -4.346 1.00 86.31 73 ASP A C 1
ATOM 597 O O . ASP A 1 73 ? 5.321 -1.711 -3.607 1.00 86.31 73 ASP A O 1
ATOM 601 N N . ASN A 1 74 ? 4.958 -3.878 -4.009 1.00 86.06 74 ASN A N 1
ATOM 602 C CA . ASN A 1 74 ? 5.606 -4.377 -2.801 1.00 86.06 74 ASN A CA 1
ATOM 603 C C . ASN A 1 74 ? 7.066 -3.938 -2.623 1.00 86.06 74 ASN A C 1
ATOM 605 O O . ASN A 1 74 ? 7.550 -3.935 -1.492 1.00 86.06 74 ASN A O 1
ATOM 609 N N . MET A 1 75 ? 7.789 -3.580 -3.687 1.00 87.00 75 MET A N 1
ATOM 610 C CA . MET A 1 75 ? 9.162 -3.084 -3.566 1.00 87.00 75 MET A CA 1
ATOM 611 C C . MET A 1 75 ? 9.262 -1.812 -2.706 1.00 87.00 75 MET A C 1
ATOM 613 O O . MET A 1 75 ? 10.309 -1.556 -2.123 1.00 87.00 75 MET A O 1
ATOM 617 N N . TRP A 1 76 ? 8.169 -1.052 -2.557 1.00 88.06 76 TRP A N 1
ATOM 618 C CA . TRP A 1 76 ? 8.098 0.133 -1.694 1.00 88.06 76 TRP A CA 1
ATOM 619 C C . TRP A 1 76 ? 7.882 -0.195 -0.210 1.00 88.06 76 TRP A C 1
ATOM 621 O O . TRP A 1 76 ? 7.950 0.705 0.630 1.00 88.06 76 TRP A O 1
ATOM 631 N N . LEU A 1 77 ? 7.633 -1.462 0.140 1.00 88.44 77 LEU A N 1
ATOM 632 C CA . LEU A 1 77 ? 7.346 -1.893 1.509 1.00 88.44 77 LEU A CA 1
ATOM 633 C C . LEU A 1 77 ? 8.405 -1.438 2.533 1.00 88.44 77 LEU A C 1
ATOM 635 O O . LEU A 1 77 ? 7.993 -0.883 3.554 1.00 88.44 77 LEU A O 1
ATOM 639 N N . PRO A 1 78 ? 9.729 -1.539 2.278 1.00 87.06 78 PRO A N 1
ATOM 640 C CA . PRO A 1 78 ? 10.740 -1.071 3.231 1.00 87.06 78 PRO A CA 1
ATOM 641 C C . PRO A 1 78 ? 10.596 0.416 3.579 1.00 87.06 78 PRO A C 1
ATOM 643 O O . PRO A 1 78 ? 10.916 0.834 4.688 1.00 87.06 78 PRO A O 1
ATOM 646 N N . ILE A 1 79 ? 10.079 1.218 2.644 1.00 86.81 79 ILE A N 1
ATOM 647 C CA . ILE A 1 79 ? 9.848 2.655 2.820 1.00 86.81 79 ILE A CA 1
ATOM 648 C C . ILE A 1 79 ? 8.537 2.911 3.577 1.00 86.81 79 ILE A C 1
ATOM 650 O O . ILE A 1 79 ? 8.438 3.866 4.344 1.00 86.81 79 ILE A O 1
ATOM 654 N N . VAL A 1 80 ? 7.521 2.071 3.388 1.00 88.94 80 VAL A N 1
ATOM 655 C CA . VAL A 1 80 ? 6.251 2.163 4.126 1.00 88.94 80 VAL A CA 1
ATOM 656 C C . VAL A 1 80 ? 6.423 1.735 5.587 1.00 88.94 80 VAL A C 1
ATOM 658 O O . VAL A 1 80 ? 5.833 2.334 6.486 1.00 88.94 80 VAL A O 1
ATOM 661 N N . GLU A 1 81 ? 7.253 0.727 5.860 1.00 87.81 81 GLU A N 1
ATOM 662 C CA . GLU A 1 81 ? 7.463 0.185 7.210 1.00 87.81 81 GLU A CA 1
ATOM 663 C C . GLU A 1 81 ? 8.055 1.194 8.196 1.00 87.81 81 GLU A C 1
ATOM 665 O O . GLU A 1 81 ? 7.756 1.137 9.390 1.00 87.81 81 GLU A O 1
ATOM 670 N N . VAL A 1 82 ? 8.823 2.157 7.700 1.00 84.81 82 VAL A N 1
ATOM 671 C CA . VAL A 1 82 ? 9.441 3.225 8.495 1.00 84.81 82 VAL A CA 1
ATOM 672 C C . VAL A 1 82 ? 8.512 4.425 8.739 1.00 84.81 82 VAL A C 1
ATOM 674 O O . VAL A 1 82 ? 8.953 5.421 9.312 1.00 84.81 82 VAL A O 1
ATOM 677 N N . GLU A 1 83 ? 7.252 4.378 8.291 1.00 84.75 83 GLU A N 1
ATOM 678 C CA . GLU A 1 83 ? 6.235 5.391 8.605 1.00 84.75 83 GLU A CA 1
ATOM 679 C C . GLU A 1 83 ? 5.716 5.249 10.045 1.00 84.75 83 GLU A C 1
ATOM 681 O O . GLU A 1 83 ? 5.466 4.134 10.517 1.00 84.75 83 GLU A O 1
ATOM 686 N N . GLU A 1 84 ? 5.530 6.383 10.724 1.00 79.88 84 GLU A N 1
ATOM 687 C CA . GLU A 1 84 ? 5.096 6.449 12.129 1.00 79.88 84 GLU A CA 1
ATOM 688 C C . GLU A 1 84 ? 3.596 6.749 12.266 1.00 79.88 84 GLU A C 1
ATOM 690 O O . GLU A 1 84 ? 2.969 6.326 13.236 1.00 79.88 84 GLU A O 1
ATOM 695 N N . ASP A 1 85 ? 3.003 7.458 11.300 1.00 85.25 85 ASP A N 1
ATOM 696 C CA . ASP A 1 85 ? 1.575 7.786 11.311 1.00 85.25 85 ASP A CA 1
ATOM 697 C C . ASP A 1 85 ? 0.735 6.529 11.037 1.00 85.25 85 ASP A C 1
ATOM 699 O O . ASP A 1 85 ? 0.701 6.022 9.918 1.00 85.25 85 ASP A O 1
ATOM 703 N N . GLY A 1 86 ? 0.059 6.021 12.071 1.00 88.00 86 GLY A N 1
ATOM 704 C CA . GLY A 1 86 ? -0.741 4.797 12.011 1.00 88.00 86 GLY A CA 1
ATOM 705 C C . GLY A 1 86 ? -1.814 4.809 10.913 1.00 88.00 86 GLY A C 1
ATOM 706 O O . GLY A 1 86 ? -1.755 3.965 10.016 1.00 88.00 86 GLY A O 1
ATOM 707 N N . PRO A 1 87 ? -2.786 5.741 10.939 1.00 91.69 87 PRO A N 1
ATOM 708 C CA . PRO A 1 87 ? -3.817 5.836 9.905 1.00 91.69 87 PRO A CA 1
ATOM 709 C C . PRO A 1 87 ? -3.260 6.008 8.488 1.00 91.69 87 PRO A C 1
ATOM 711 O O . PRO A 1 87 ? -3.746 5.365 7.557 1.00 91.69 87 PRO A O 1
ATOM 714 N N . TYR A 1 88 ? -2.232 6.840 8.306 1.00 89.56 88 TYR A N 1
ATOM 715 C CA . TYR A 1 88 ? -1.615 7.019 6.993 1.00 89.56 88 TYR A CA 1
ATOM 716 C C . TYR A 1 88 ? -0.882 5.754 6.530 1.00 89.56 88 TYR A C 1
ATOM 718 O O . TYR A 1 88 ? -1.007 5.343 5.376 1.00 89.56 88 TYR A O 1
ATOM 726 N N . LYS A 1 89 ? -0.185 5.070 7.440 1.00 91.50 89 LYS A N 1
ATOM 727 C CA . LYS A 1 89 ? 0.474 3.789 7.171 1.00 91.50 89 LYS A CA 1
ATOM 728 C C . LYS A 1 89 ? -0.528 2.707 6.775 1.00 91.50 89 LYS A C 1
ATOM 730 O O . LYS A 1 89 ? -0.249 1.958 5.843 1.00 91.50 89 LYS A O 1
ATOM 735 N N . ILE A 1 90 ? -1.712 2.666 7.394 1.00 94.31 90 ILE A N 1
ATOM 736 C CA . ILE A 1 90 ? -2.807 1.775 6.968 1.00 94.31 90 ILE A CA 1
ATOM 737 C C . ILE A 1 90 ? -3.180 2.060 5.511 1.00 94.31 90 ILE A C 1
ATOM 739 O O . ILE A 1 90 ? -3.235 1.130 4.712 1.00 94.31 90 ILE A O 1
ATOM 743 N N . GLN A 1 91 ? -3.360 3.329 5.128 1.00 93.00 91 GLN A N 1
ATOM 744 C CA . GLN A 1 91 ? -3.665 3.688 3.736 1.00 93.00 91 GLN A CA 1
ATOM 745 C C . GLN A 1 91 ? -2.570 3.242 2.760 1.00 93.00 91 GLN A C 1
ATOM 747 O O . GLN A 1 91 ? -2.876 2.782 1.663 1.00 93.00 91 GLN A O 1
ATOM 752 N N . LEU A 1 92 ? -1.295 3.350 3.139 1.00 92.25 92 LEU A N 1
ATOM 753 C CA . LEU A 1 92 ? -0.188 2.863 2.311 1.00 92.25 92 LEU A CA 1
ATOM 754 C C . LEU A 1 92 ? -0.239 1.340 2.137 1.00 92.25 92 LEU A C 1
ATOM 756 O O . LEU A 1 92 ? -0.103 0.857 1.016 1.00 92.25 92 LEU A O 1
ATOM 760 N N . TYR A 1 93 ? -0.514 0.589 3.204 1.00 94.31 93 TYR A N 1
ATOM 761 C CA . TYR A 1 93 ? -0.687 -0.863 3.128 1.00 94.31 93 TYR A CA 1
ATOM 762 C C . TYR A 1 93 ? -1.907 -1.284 2.297 1.00 94.31 93 TYR A C 1
ATOM 764 O O . TYR A 1 93 ? -1.819 -2.252 1.547 1.00 94.31 93 TYR A O 1
ATOM 772 N N . ILE A 1 94 ? -3.019 -0.545 2.361 1.00 94.44 94 ILE A N 1
ATOM 773 C CA . ILE A 1 94 ? -4.185 -0.759 1.485 1.00 94.44 94 ILE A CA 1
ATOM 774 C C . ILE A 1 94 ? -3.783 -0.589 0.015 1.00 94.44 94 ILE A C 1
ATOM 776 O O . ILE A 1 94 ? -4.176 -1.383 -0.835 1.00 94.44 94 ILE A O 1
ATOM 780 N N . ARG A 1 95 ? -2.950 0.409 -0.298 1.00 92.94 95 ARG A N 1
ATOM 781 C CA . ARG A 1 95 ? -2.455 0.636 -1.665 1.00 92.94 95 ARG A CA 1
ATOM 782 C C . ARG A 1 95 ? -1.483 -0.446 -2.138 1.00 92.94 95 ARG A C 1
ATOM 784 O O . ARG A 1 95 ? -1.507 -0.767 -3.324 1.00 92.94 95 ARG A O 1
ATOM 791 N N . ILE A 1 96 ? -0.668 -1.001 -1.236 1.00 93.38 96 ILE A N 1
ATOM 792 C CA . ILE A 1 96 ? 0.161 -2.185 -1.513 1.00 93.38 96 ILE A CA 1
ATOM 793 C C . ILE A 1 96 ? -0.737 -3.387 -1.816 1.00 93.38 96 ILE A C 1
ATOM 795 O O . ILE A 1 96 ? -0.561 -4.052 -2.833 1.00 93.38 96 ILE A O 1
ATOM 799 N N . LEU A 1 97 ? -1.752 -3.623 -0.979 1.00 94.69 97 LEU A N 1
ATOM 800 C CA . LEU A 1 97 ? -2.697 -4.721 -1.171 1.00 94.69 97 LEU A CA 1
ATOM 801 C C . LEU A 1 97 ? -3.461 -4.598 -2.492 1.00 94.69 97 LEU A C 1
ATOM 803 O O . LEU A 1 97 ? -3.692 -5.592 -3.164 1.00 94.69 97 LEU A O 1
ATOM 807 N N . ALA A 1 98 ? -3.822 -3.381 -2.896 1.00 92.81 98 ALA A N 1
ATOM 808 C CA . ALA A 1 98 ? -4.473 -3.151 -4.179 1.00 92.81 98 ALA A CA 1
A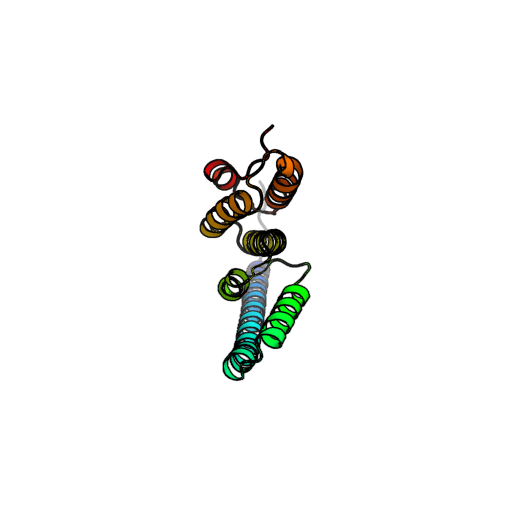TOM 809 C C . ALA A 1 98 ? -3.559 -3.451 -5.382 1.00 92.81 98 ALA A C 1
ATOM 811 O O . ALA A 1 98 ? -4.068 -3.785 -6.456 1.00 92.81 98 ALA A O 1
ATOM 812 N N . GLY A 1 99 ? -2.237 -3.309 -5.218 1.00 89.56 99 GLY A N 1
ATOM 813 C CA . GLY A 1 99 ? -1.224 -3.679 -6.210 1.00 89.56 99 GLY A CA 1
ATOM 814 C C . GLY A 1 99 ? -1.023 -5.184 -6.335 1.00 89.56 99 GLY A C 1
ATOM 815 O O . GLY A 1 99 ? -0.886 -5.679 -7.449 1.00 89.56 99 GLY A O 1
ATOM 816 N N . ASP A 1 100 ? -1.079 -5.902 -5.214 1.00 91.75 100 ASP A N 1
ATOM 817 C CA . ASP A 1 100 ? -0.892 -7.353 -5.150 1.00 91.75 100 ASP A CA 1
ATOM 818 C C . ASP A 1 100 ? -1.907 -8.010 -4.184 1.00 91.75 100 ASP A C 1
ATOM 820 O O . ASP A 1 100 ? -1.578 -8.301 -3.024 1.00 91.75 100 ASP A O 1
ATOM 824 N N . PRO A 1 101 ? -3.164 -8.228 -4.634 1.00 93.44 101 PRO A N 1
ATOM 825 C CA . PRO A 1 101 ? -4.246 -8.740 -3.787 1.00 93.44 101 PRO A CA 1
ATOM 826 C C . PRO A 1 101 ? -4.054 -10.182 -3.312 1.00 93.44 101 PRO A C 1
ATOM 828 O O . PRO A 1 101 ? -4.721 -10.609 -2.368 1.00 93.44 101 PRO A O 1
ATOM 831 N N . GLU A 1 102 ? -3.163 -10.947 -3.943 1.00 91.94 102 GLU A N 1
ATOM 832 C CA . GLU A 1 102 ? -2.916 -12.352 -3.604 1.00 91.94 102 GLU A CA 1
ATOM 833 C C . GLU A 1 102 ? -1.959 -12.499 -2.413 1.00 91.94 102 GLU A C 1
ATOM 835 O O . GLU A 1 102 ? -1.880 -13.559 -1.783 1.00 91.94 102 GLU A O 1
ATOM 840 N N . LYS A 1 103 ? -1.236 -11.429 -2.064 1.00 91.19 103 LYS A N 1
ATOM 841 C CA . LYS A 1 103 ? -0.178 -11.474 -1.062 1.00 91.19 103 LYS A CA 1
ATOM 842 C C . LYS A 1 103 ? -0.715 -11.487 0.362 1.00 91.19 103 LYS A C 1
ATOM 844 O O . LYS A 1 103 ? -0.913 -10.453 0.998 1.00 91.19 103 LYS A O 1
ATOM 849 N N . GLU A 1 104 ? -0.838 -12.693 0.905 1.00 94.56 104 GLU A N 1
ATOM 850 C CA . GLU A 1 104 ? -1.322 -12.957 2.265 1.00 94.56 104 GLU A CA 1
ATOM 851 C C . GLU A 1 104 ? -0.605 -12.138 3.355 1.00 94.56 104 GLU A C 1
ATOM 853 O O . GLU A 1 104 ? -1.245 -11.646 4.285 1.00 94.56 104 GLU A O 1
ATOM 858 N N . PHE A 1 105 ? 0.707 -11.915 3.222 1.00 93.81 105 PHE A N 1
ATOM 859 C CA . PHE A 1 105 ? 1.482 -11.107 4.171 1.00 93.81 105 PHE A CA 1
ATOM 860 C C . PHE A 1 105 ? 0.887 -9.706 4.389 1.00 93.81 105 PHE A C 1
ATOM 862 O O . PHE A 1 105 ? 0.853 -9.219 5.519 1.00 93.81 105 PHE A O 1
ATOM 869 N N . THR A 1 106 ? 0.367 -9.071 3.338 1.00 94.56 106 THR A N 1
ATOM 870 C CA . THR A 1 106 ? -0.206 -7.722 3.416 1.00 94.56 106 THR A CA 1
ATOM 871 C C . THR A 1 106 ? -1.496 -7.704 4.245 1.00 94.56 106 THR A C 1
ATOM 873 O O . THR A 1 106 ? -1.727 -6.758 4.998 1.00 94.56 106 THR A O 1
ATOM 876 N N . TYR A 1 107 ? -2.294 -8.778 4.200 1.00 96.06 107 TYR A N 1
ATOM 877 C CA . TYR A 1 107 ? -3.482 -8.941 5.049 1.00 96.06 107 TYR A CA 1
ATOM 878 C C . TYR A 1 107 ? -3.103 -9.061 6.527 1.00 96.06 107 TYR A C 1
ATOM 880 O O . TYR A 1 107 ? -3.716 -8.409 7.372 1.00 96.06 107 TYR A O 1
ATOM 888 N N . ILE A 1 108 ? -2.066 -9.850 6.838 1.00 95.75 108 ILE A N 1
ATOM 889 C CA . ILE A 1 108 ? -1.552 -10.009 8.208 1.00 95.75 108 ILE A CA 1
ATOM 890 C C . ILE A 1 108 ? -1.140 -8.645 8.778 1.00 95.75 108 ILE A C 1
ATOM 892 O O . ILE A 1 108 ? -1.540 -8.292 9.890 1.00 95.75 108 ILE A O 1
ATOM 896 N N . GLN A 1 109 ? -0.374 -7.865 8.006 1.00 94.19 109 GLN A N 1
ATOM 897 C CA . GLN A 1 109 ? 0.091 -6.541 8.429 1.00 94.19 109 GLN A CA 1
ATOM 898 C C . GLN A 1 109 ? -1.065 -5.560 8.630 1.00 94.19 109 GLN A C 1
ATOM 900 O O . GLN A 1 109 ? -1.097 -4.852 9.636 1.00 94.19 109 GLN A O 1
ATOM 905 N N . LEU A 1 110 ? -2.046 -5.548 7.723 1.00 95.12 110 LEU A N 1
ATOM 906 C CA . LEU A 1 110 ? -3.231 -4.699 7.858 1.00 95.12 110 LEU A CA 1
ATOM 907 C C . LEU A 1 110 ? -4.045 -5.039 9.105 1.00 95.12 110 LEU A C 1
ATOM 909 O O . LEU A 1 110 ? -4.426 -4.129 9.839 1.00 95.12 110 LEU A O 1
ATOM 913 N N . ALA A 1 111 ? -4.278 -6.324 9.380 1.00 94.31 111 ALA A N 1
ATOM 914 C CA . ALA A 1 111 ? -5.021 -6.751 10.562 1.00 94.31 111 ALA A CA 1
ATOM 915 C C . ALA A 1 111 ? -4.322 -6.318 11.859 1.00 94.31 111 ALA A C 1
ATOM 917 O O . ALA A 1 111 ? -4.958 -5.735 12.741 1.00 94.31 111 ALA A O 1
ATOM 918 N N . ALA A 1 112 ? -3.006 -6.533 11.948 1.00 93.31 112 ALA A N 1
ATOM 919 C CA . ALA A 1 112 ? -2.216 -6.112 13.100 1.00 93.31 112 ALA A CA 1
ATOM 920 C C . ALA A 1 112 ? -2.227 -4.584 13.270 1.00 93.31 112 ALA A C 1
ATOM 922 O O . ALA A 1 112 ? -2.482 -4.080 14.363 1.00 93.31 112 ALA A O 1
ATOM 923 N N . LEU A 1 113 ? -1.995 -3.840 12.186 1.00 93.94 113 LEU A N 1
ATOM 924 C CA . LEU A 1 113 ? -1.896 -2.386 12.229 1.00 93.94 113 LEU A CA 1
ATOM 925 C C . LEU A 1 113 ? -3.237 -1.732 12.573 1.00 93.94 113 LEU A C 1
ATOM 927 O O . LEU A 1 113 ? -3.280 -0.857 13.431 1.00 93.94 113 LEU A O 1
ATOM 931 N N . ILE A 1 114 ? -4.340 -2.179 11.968 1.00 93.38 114 ILE A N 1
ATOM 932 C CA . ILE A 1 114 ? -5.679 -1.655 12.269 1.00 93.38 114 ILE A CA 1
ATOM 933 C C . ILE A 1 114 ? -6.040 -1.892 13.740 1.00 93.38 114 ILE A C 1
ATOM 935 O O . ILE A 1 114 ? -6.602 -0.999 14.371 1.00 93.38 114 ILE A O 1
ATOM 939 N N . TYR A 1 115 ? -5.687 -3.051 14.302 1.00 89.25 115 TYR A N 1
ATOM 940 C CA . TYR A 1 115 ? -5.928 -3.345 15.715 1.00 89.25 115 TYR A CA 1
ATOM 941 C C . TYR A 1 115 ? -5.089 -2.463 16.653 1.00 89.25 115 TYR A C 1
ATOM 943 O O . TYR A 1 115 ? -5.596 -1.978 17.661 1.00 89.25 115 TYR A O 1
ATOM 951 N N . ILE A 1 116 ? -3.819 -2.219 16.310 1.00 91.62 116 ILE A N 1
ATOM 952 C CA . ILE A 1 116 ? -2.915 -1.354 17.088 1.00 91.62 116 ILE A CA 1
ATOM 953 C C . ILE A 1 116 ? -3.357 0.112 17.036 1.00 91.62 116 ILE A C 1
ATOM 955 O O . ILE A 1 116 ? -3.305 0.806 18.048 1.00 91.62 116 ILE A O 1
ATOM 959 N N . VAL A 1 117 ? -3.769 0.593 15.861 1.00 92.38 117 VAL A N 1
ATOM 960 C CA . VAL A 1 117 ? -4.138 1.999 15.643 1.00 92.38 117 VAL A CA 1
ATOM 961 C C . VAL A 1 117 ? -5.536 2.305 16.180 1.00 92.38 117 VAL A C 1
ATOM 963 O O . VAL A 1 117 ? -5.752 3.407 16.682 1.00 92.38 117 VAL A O 1
ATOM 966 N N . PHE A 1 118 ? -6.465 1.344 16.106 1.00 92.00 118 PHE A N 1
ATOM 967 C CA . PHE A 1 118 ? -7.851 1.510 16.553 1.00 92.00 118 PHE A CA 1
ATOM 968 C C . PHE A 1 118 ? -8.274 0.479 17.618 1.00 92.00 118 PHE A C 1
ATOM 970 O O . PHE A 1 118 ? -9.162 -0.345 17.353 1.00 92.00 118 PHE A O 1
ATOM 977 N N . PRO A 1 119 ? -7.660 0.496 18.819 1.00 86.50 119 PRO A N 1
ATOM 978 C CA . PRO A 1 119 ? -7.903 -0.515 19.847 1.00 86.50 119 PRO A CA 1
ATOM 979 C C . PRO A 1 119 ? -9.261 -0.353 20.545 1.00 86.50 119 PRO A C 1
ATOM 981 O O . PRO A 1 119 ? -9.791 -1.315 21.099 1.00 86.50 119 PRO A O 1
ATOM 984 N N . GLU A 1 120 ? -9.833 0.853 20.542 1.00 88.62 120 GLU A N 1
ATOM 985 C CA . GLU A 1 120 ? -11.060 1.158 21.275 1.00 88.62 120 GLU A CA 1
ATOM 986 C C . GLU A 1 120 ? -12.326 0.990 20.430 1.00 88.62 120 GLU A C 1
ATOM 988 O O . GLU A 1 120 ? -12.372 1.310 19.240 1.00 88.62 120 GLU A O 1
ATOM 993 N N . GLU A 1 121 ? -13.424 0.592 21.078 1.00 81.94 121 GLU A N 1
ATOM 994 C CA . GLU A 1 121 ? -14.736 0.500 20.426 1.00 81.94 121 GLU A CA 1
ATOM 995 C C . GLU A 1 121 ? -15.268 1.880 19.991 1.00 81.94 121 GLU A C 1
ATOM 997 O O . GLU A 1 121 ? -15.977 1.987 18.989 1.00 81.94 121 GLU A O 1
ATOM 1002 N N . SER A 1 122 ? -14.851 2.956 20.671 1.00 84.50 122 SER A N 1
ATOM 1003 C CA . SER A 1 122 ? -15.126 4.352 20.291 1.00 84.50 122 SER A CA 1
ATOM 1004 C C . SER A 1 122 ? -14.641 4.681 18.866 1.00 84.50 122 SER A C 1
ATOM 1006 O O . SER A 1 122 ? -15.230 5.516 18.178 1.00 84.50 122 SER A O 1
ATOM 1008 N N . GLN A 1 123 ? -13.615 3.972 18.385 1.00 89.25 123 GLN A N 1
ATOM 1009 C CA . GLN A 1 123 ? -12.997 4.143 17.070 1.00 89.25 123 GLN A CA 1
ATOM 1010 C C . GLN A 1 123 ? -13.515 3.138 16.030 1.00 89.25 123 GLN A C 1
ATOM 1012 O O . GLN A 1 123 ? -13.054 3.131 14.884 1.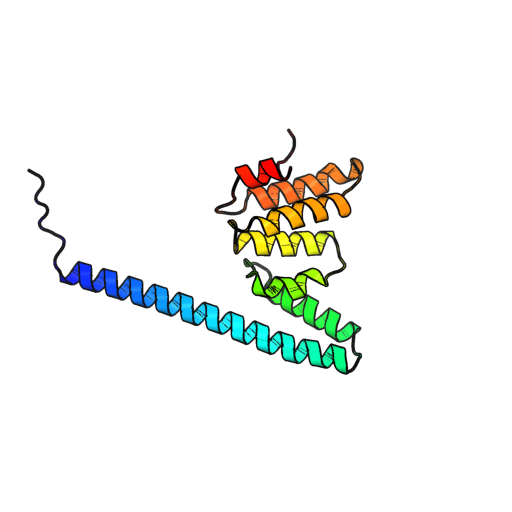00 89.25 123 GLN A O 1
ATOM 1017 N N . ARG A 1 124 ? -14.527 2.324 16.367 1.00 88.31 124 ARG A N 1
ATOM 1018 C CA . ARG A 1 124 ? -15.110 1.319 15.460 1.00 88.31 124 ARG A CA 1
ATOM 1019 C C . ARG A 1 124 ? -15.562 1.904 14.125 1.00 88.31 124 ARG A C 1
ATOM 1021 O O . ARG A 1 124 ? -15.421 1.246 13.099 1.00 88.31 124 ARG A O 1
ATOM 1028 N N . GLN A 1 125 ? -16.070 3.137 14.105 1.00 89.62 125 GLN A N 1
ATOM 1029 C CA . GLN A 1 125 ? -16.448 3.799 12.852 1.00 89.62 125 GLN A CA 1
ATOM 1030 C C . GLN A 1 125 ? -15.245 4.031 11.926 1.00 89.62 125 GLN A C 1
ATOM 1032 O O . GLN A 1 125 ? -15.347 3.791 10.725 1.00 89.62 125 GLN A O 1
ATOM 1037 N N . GLN A 1 126 ? -14.101 4.451 12.476 1.00 90.56 126 GLN A N 1
ATOM 1038 C CA . GLN A 1 126 ? -12.870 4.659 11.709 1.00 90.56 126 GLN A CA 1
ATOM 1039 C C . GLN A 1 126 ? -12.290 3.324 11.236 1.00 90.56 126 GLN A C 1
ATOM 1041 O O . GLN A 1 126 ? -11.972 3.182 10.060 1.00 90.56 126 GLN A O 1
ATOM 1046 N N . ARG A 1 127 ? -12.264 2.310 12.108 1.00 92.31 127 ARG A N 1
ATOM 1047 C CA . ARG A 1 127 ? -11.884 0.936 11.748 1.00 92.31 127 ARG A CA 1
ATOM 1048 C C . ARG A 1 127 ? -12.728 0.391 10.589 1.00 92.31 127 ARG A C 1
ATOM 1050 O O . ARG A 1 127 ? -12.191 -0.078 9.591 1.00 92.31 127 ARG A O 1
ATOM 1057 N N . ASN A 1 128 ? -14.052 0.516 10.689 1.00 92.31 128 ASN A N 1
ATOM 1058 C CA . ASN A 1 128 ? -14.978 0.046 9.659 1.00 92.31 128 ASN A CA 1
ATOM 1059 C C . ASN A 1 128 ? -14.816 0.795 8.333 1.00 92.31 128 ASN A C 1
ATOM 1061 O O . ASN A 1 128 ? -15.090 0.215 7.285 1.00 92.31 128 ASN A O 1
ATOM 1065 N N . LYS A 1 129 ? -14.376 2.059 8.356 1.00 93.50 129 LYS A N 1
ATOM 1066 C CA . LYS A 1 129 ? -14.041 2.794 7.132 1.00 93.50 129 LYS A CA 1
ATOM 1067 C C . LYS A 1 129 ? -12.908 2.09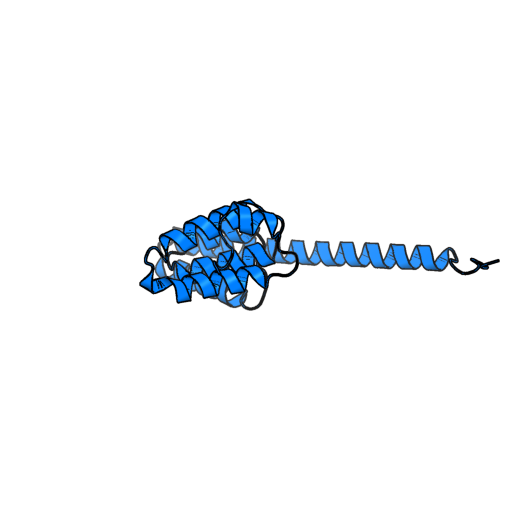2 6.373 1.00 93.50 129 LYS A C 1
ATOM 1069 O O . LYS A 1 129 ? -13.082 1.800 5.198 1.00 93.50 129 LYS A O 1
ATOM 1074 N N . PHE A 1 130 ? -11.816 1.736 7.050 1.00 94.56 130 PHE A N 1
ATOM 1075 C CA . PHE A 1 130 ? -10.703 1.015 6.419 1.00 94.56 130 PHE A CA 1
ATOM 1076 C C . PHE A 1 130 ? -11.090 -0.389 5.951 1.00 94.56 130 PHE A C 1
ATOM 1078 O O . PHE A 1 130 ? -10.694 -0.799 4.867 1.00 94.56 130 PHE A O 1
ATOM 1085 N N . PHE A 1 131 ? -11.908 -1.116 6.717 1.00 94.94 131 PHE A N 1
ATOM 1086 C CA . PHE A 1 131 ? -12.419 -2.417 6.268 1.00 94.94 131 PHE A CA 1
ATOM 1087 C C . PHE A 1 131 ? -13.247 -2.309 4.985 1.00 94.94 131 PHE A C 1
ATOM 1089 O O . PHE A 1 131 ? -13.097 -3.148 4.102 1.00 94.94 131 PHE A O 1
ATOM 1096 N N . LYS A 1 132 ? -14.078 -1.268 4.844 1.00 94.56 132 LYS A N 1
ATOM 1097 C CA . LYS A 1 132 ? -14.805 -1.011 3.591 1.00 94.56 132 LYS A CA 1
ATOM 1098 C C . LYS A 1 132 ? -13.854 -0.712 2.436 1.00 94.56 132 LYS A C 1
ATOM 1100 O O . LYS A 1 132 ? -13.987 -1.332 1.392 1.00 94.56 132 LYS A O 1
ATOM 1105 N N . GLU A 1 133 ? -12.865 0.157 2.650 1.00 93.81 133 GLU A N 1
ATOM 1106 C CA . GLU A 1 133 ? -11.852 0.473 1.631 1.00 93.81 133 GLU A CA 1
ATOM 1107 C C . GLU A 1 133 ? -11.108 -0.788 1.152 1.00 93.81 133 GLU A C 1
ATOM 1109 O O . GLU A 1 133 ? -10.889 -0.956 -0.043 1.00 93.81 133 GLU A O 1
ATOM 1114 N N . ILE A 1 134 ? -10.776 -1.715 2.059 1.00 94.62 134 ILE A N 1
ATOM 1115 C CA . ILE A 1 134 ? -10.146 -2.998 1.705 1.00 94.62 134 ILE A CA 1
ATOM 1116 C C . ILE A 1 134 ? -11.091 -3.879 0.871 1.00 94.62 134 ILE A C 1
ATOM 1118 O O . ILE A 1 134 ? -10.657 -4.518 -0.084 1.00 94.62 134 ILE A O 1
ATOM 1122 N N . GLN A 1 135 ? -12.380 -3.926 1.216 1.00 93.88 135 GLN A N 1
ATOM 1123 C CA . GLN A 1 135 ? -13.378 -4.737 0.505 1.00 93.88 135 GLN A CA 1
ATOM 1124 C C . GLN A 1 135 ? -13.696 -4.222 -0.903 1.00 93.88 135 GLN A C 1
ATOM 1126 O O . GLN A 1 135 ? -14.187 -4.986 -1.730 1.00 93.88 135 GLN A O 1
ATOM 1131 N N . GLU A 1 136 ? -13.427 -2.947 -1.175 1.00 93.56 136 GLU A N 1
ATOM 1132 C CA . GLU A 1 136 ? -13.612 -2.322 -2.488 1.00 93.56 136 GLU A CA 1
ATOM 1133 C C . GLU A 1 136 ? -12.439 -2.596 -3.451 1.00 93.56 136 GLU A C 1
ATOM 1135 O O . GLU A 1 136 ? -12.513 -2.238 -4.627 1.00 93.56 136 GLU A O 1
ATOM 1140 N N . ILE A 1 137 ? -11.364 -3.250 -2.989 1.00 94.12 137 ILE A N 1
ATOM 1141 C CA . ILE A 1 137 ? -10.213 -3.604 -3.827 1.00 94.12 137 ILE A CA 1
ATOM 1142 C C . ILE A 1 137 ? -10.610 -4.662 -4.869 1.00 94.12 137 ILE A C 1
ATOM 1144 O O . ILE A 1 137 ? -11.093 -5.749 -4.551 1.00 94.12 137 ILE A O 1
ATOM 1148 N N . GLU A 1 138 ? -10.341 -4.366 -6.140 1.00 91.81 138 GLU A N 1
ATOM 1149 C CA . GLU A 1 138 ? -10.515 -5.319 -7.238 1.00 91.81 138 GLU A CA 1
ATOM 1150 C C . GLU A 1 138 ? -9.596 -6.540 -7.066 1.00 91.81 138 GLU A C 1
ATOM 1152 O O . GLU A 1 138 ? -8.390 -6.395 -6.864 1.00 91.81 138 GLU A O 1
ATOM 1157 N N . GLY A 1 139 ? -10.164 -7.746 -7.173 1.00 92.69 139 GLY A N 1
ATOM 1158 C CA . GLY A 1 139 ? -9.424 -9.004 -7.018 1.00 92.69 139 GLY A CA 1
ATOM 1159 C C . GLY A 1 139 ? -9.179 -9.421 -5.565 1.00 92.69 139 GLY A C 1
ATOM 1160 O O . GLY A 1 139 ? -8.411 -10.347 -5.325 1.00 92.69 139 GLY A O 1
ATOM 1161 N N . ILE A 1 140 ? -9.818 -8.768 -4.587 1.00 94.88 140 ILE A N 1
ATOM 1162 C CA . ILE A 1 140 ? -9.616 -9.084 -3.172 1.00 94.88 140 ILE A CA 1
ATOM 1163 C C . ILE A 1 140 ? -10.042 -10.517 -2.817 1.00 94.88 140 ILE A C 1
ATOM 1165 O O . ILE A 1 140 ? -11.093 -11.020 -3.227 1.00 94.88 140 ILE A O 1
ATOM 1169 N N . HIS A 1 141 ? -9.231 -11.190 -2.001 1.00 95.31 141 HIS A N 1
ATOM 1170 C CA . HIS A 1 141 ? -9.489 -12.560 -1.573 1.00 95.31 141 HIS A CA 1
ATOM 1171 C C . HIS A 1 141 ? -10.342 -12.583 -0.300 1.00 95.31 141 HIS A C 1
ATOM 1173 O O . HIS A 1 141 ? -9.826 -12.532 0.817 1.00 95.31 141 HIS A O 1
ATOM 1179 N N . TYR A 1 142 ? -11.662 -12.728 -0.456 1.00 93.75 142 TYR A N 1
ATOM 1180 C CA . TYR A 1 142 ? -12.612 -12.757 0.669 1.00 93.75 142 TYR A CA 1
ATOM 1181 C C . TYR A 1 142 ? -12.268 -13.780 1.761 1.00 93.75 142 TYR A C 1
ATOM 1183 O O . TYR A 1 142 ? -12.415 -13.475 2.941 1.00 93.75 142 TYR A O 1
ATOM 1191 N N . HIS A 1 143 ? -11.754 -14.958 1.394 1.00 95.75 143 HIS A N 1
ATOM 1192 C CA . HIS A 1 143 ? -11.347 -15.968 2.376 1.00 95.75 143 HIS A CA 1
ATOM 1193 C C . HIS A 1 143 ? -10.186 -15.493 3.271 1.00 95.75 143 HIS A C 1
ATOM 1195 O O . HIS A 1 143 ? -10.127 -15.862 4.441 1.00 95.75 143 HIS A O 1
ATOM 1201 N N . LEU A 1 144 ? -9.280 -14.648 2.756 1.00 96.44 144 LEU A N 1
ATOM 1202 C CA . LEU A 1 144 ? -8.210 -14.037 3.552 1.00 96.44 144 LEU A CA 1
ATOM 1203 C C . LEU A 1 144 ? -8.764 -12.916 4.435 1.00 96.44 144 LEU A C 1
ATOM 1205 O O . LEU A 1 144 ? -8.372 -12.810 5.595 1.00 96.44 144 LEU A O 1
ATOM 1209 N N . LEU A 1 145 ? -9.721 -12.124 3.938 1.00 94.94 145 LEU A N 1
ATOM 1210 C CA . LEU A 1 145 ? -10.401 -11.122 4.766 1.00 94.94 145 LEU A CA 1
ATOM 1211 C C . LEU A 1 145 ? -11.091 -11.761 5.975 1.00 94.94 145 LEU A C 1
ATOM 1213 O O . LEU A 1 145 ? -10.979 -11.246 7.085 1.00 94.94 145 LEU A O 1
ATOM 1217 N N . GLU A 1 146 ? -11.773 -12.887 5.768 1.00 94.88 146 GLU A N 1
ATOM 1218 C CA . GLU A 1 146 ? -12.404 -13.657 6.840 1.00 94.88 146 GLU A CA 1
ATOM 1219 C C . GLU A 1 146 ? -11.358 -14.230 7.805 1.00 94.88 146 GLU A C 1
ATOM 1221 O O . GLU A 1 146 ? -11.434 -13.983 9.008 1.00 94.88 146 GLU A O 1
ATOM 1226 N N . LYS A 1 147 ? -10.323 -14.906 7.281 1.00 96.12 147 LYS A N 1
ATOM 1227 C CA . LYS A 1 147 ? -9.229 -15.499 8.073 1.00 96.12 147 LYS A CA 1
ATOM 1228 C C . LYS A 1 147 ? -8.553 -14.495 9.012 1.00 96.12 147 LYS A C 1
ATOM 1230 O O . LYS A 1 147 ? -8.154 -14.867 10.114 1.00 96.12 147 LYS A O 1
ATOM 1235 N N . TYR A 1 148 ? -8.418 -13.240 8.582 1.00 95.56 148 TYR A N 1
ATOM 1236 C CA . TYR A 1 148 ? -7.735 -12.179 9.328 1.00 95.56 148 TYR A CA 1
ATOM 1237 C C . TYR A 1 148 ? -8.675 -11.152 9.972 1.00 95.56 148 TYR A C 1
ATOM 1239 O O . TYR A 1 148 ? -8.204 -10.125 10.454 1.00 95.56 148 TYR A O 1
ATOM 1247 N N . ASN A 1 149 ? -9.983 -11.428 10.039 1.00 92.75 149 ASN A N 1
ATOM 1248 C CA . ASN A 1 149 ? -10.985 -10.554 10.667 1.00 92.75 149 ASN A CA 1
ATOM 1249 C C . ASN A 1 149 ? -11.012 -9.118 10.098 1.00 92.75 149 ASN A C 1
ATOM 1251 O O . ASN A 1 149 ? -11.239 -8.150 10.823 1.00 92.75 149 ASN A O 1
ATOM 1255 N N . LEU A 1 150 ? -10.799 -8.979 8.789 1.00 92.88 150 LEU A N 1
ATOM 1256 C CA . LEU A 1 150 ? -10.838 -7.709 8.047 1.00 92.88 150 LEU A CA 1
ATOM 1257 C C . LEU A 1 150 ? -12.215 -7.428 7.421 1.00 92.88 150 LEU A C 1
ATOM 1259 O O . LEU A 1 150 ? -12.367 -6.535 6.586 1.00 92.88 150 LEU A O 1
ATOM 1263 N N . LEU A 1 151 ? -13.233 -8.204 7.797 1.00 91.56 151 LEU A N 1
ATOM 1264 C CA . LEU A 1 151 ? -14.608 -7.975 7.379 1.00 91.56 151 LEU A CA 1
ATOM 1265 C C . LEU A 1 151 ? -15.295 -6.971 8.311 1.00 91.56 151 LEU A C 1
ATOM 1267 O O . LEU A 1 151 ? -15.140 -7.017 9.531 1.00 91.56 151 LEU A O 1
ATOM 1271 N N . VAL A 1 152 ? -16.108 -6.082 7.738 1.00 84.31 152 VAL A N 1
ATOM 1272 C CA . VAL A 1 152 ? -17.036 -5.258 8.518 1.00 84.31 152 VAL A CA 1
ATOM 1273 C C . VAL A 1 152 ? -17.986 -6.192 9.271 1.00 84.31 152 VAL A C 1
ATOM 1275 O O . VAL A 1 152 ? -18.791 -6.889 8.656 1.00 84.31 152 VAL A O 1
ATOM 1278 N N . SER A 1 153 ? -17.886 -6.209 10.600 1.00 67.19 153 SER A N 1
ATOM 1279 C CA . SER A 1 153 ? -18.829 -6.925 11.461 1.00 67.19 153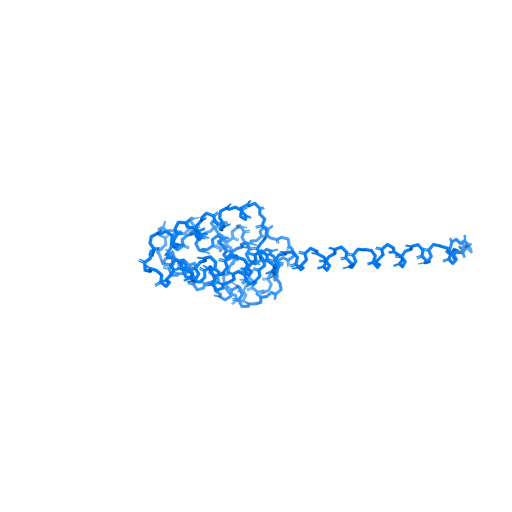 SER A CA 1
ATOM 1280 C C . SER A 1 153 ? -20.216 -6.303 11.302 1.00 67.19 153 SER A C 1
ATOM 1282 O O . SER A 1 153 ? -20.374 -5.102 11.554 1.00 67.19 153 SER A O 1
ATOM 1284 N N . GLN A 1 154 ? -21.173 -7.119 10.845 1.00 52.59 154 GLN A N 1
ATOM 1285 C CA . GLN A 1 154 ? -22.598 -6.779 10.787 1.00 52.59 154 GLN A CA 1
ATOM 1286 C C . GLN A 1 154 ? -23.159 -6.508 12.185 1.00 52.59 154 GLN A C 1
ATOM 1288 O O . GLN A 1 154 ? -22.690 -7.155 13.152 1.00 52.59 154 GLN A O 1
#

Secondary structure (DSSP, 8-state):
--------HHHHHHHHHHHHHHHHHHHHHHHHHHHHHHHHHHHHHHHHHTT-HHHHHHHHHHHHHHTTTS---GGGHHHHHT---HHHHHHHHHHHHHH-TT-HHHHHHHHHHHHHH--SGGGHHHHHHHHHHHHTSTT--HHHHHHTT-S---

Foldseek 3Di:
DDPPPDPDVVVVVVVVVVVVVVVVVVVVVVVVVVVVLVVLVVVLVVCVVVVVVVVSVVSLVVVLVVCPPAQDAPVCVVSLVPDDDLLVSLVNLLSNCLNPQPDLVSLQVNLVSLCVVQVDPVCLVVLLVSLVSSVPRPPHDVVSCVVSVSHNDD

Radius of gyration: 21.16 Å; chains: 1; bounding box: 47×44×63 Å